Protein AF-A0A528IR39-F1 (afdb_monomer)

Foldseek 3Di:
DDKDKDKDWDWDDDPPDIDIDIQIEMDDPDCVCVVVDDDPDDPPDPPSHHDDDDDDDPPDDDDCPDDDDDDDDDDDDDDDDLVNVLVVCVVVVNDDPVPSPD

Solvent-accessible surface area (backbone atoms only — not comparable to full-atom values): 6999 Å² total; per-residue (Å²): 90,43,72,50,76,50,76,47,80,45,82,45,77,58,89,97,43,73,47,83,44,79,50,57,18,29,47,78,79,37,54,62,57,51,75,79,53,72,82,84,70,67,89,85,64,82,59,58,56,69,37,72,65,76,96,80,61,92,88,62,88,79,82,88,88,80,87,82,90,83,83,88,78,91,75,78,83,82,76,77,47,74,68,56,41,47,53,49,31,41,77,73,67,72,45,44,94,91,57,72,86,118

Structure (mmCIF, N/CA/C/O backbone):
data_AF-A0A528IR39-F1
#
_entry.id   AF-A0A528IR39-F1
#
loop_
_atom_site.group_PDB
_atom_site.id
_atom_site.type_symbol
_atom_site.label_atom_id
_atom_site.label_alt_id
_atom_site.label_comp_id
_atom_site.label_asym_id
_atom_site.label_entity_id
_atom_site.label_seq_id
_atom_site.pdbx_PDB_ins_code
_atom_site.Cartn_x
_atom_site.Cartn_y
_atom_site.Cartn_z
_atom_site.occupancy
_atom_site.B_iso_or_equiv
_atom_site.auth_seq_id
_atom_site.auth_comp_id
_atom_site.auth_asym_id
_atom_site.auth_atom_id
_atom_site.pdbx_PDB_model_num
ATOM 1 N N . ALA A 1 1 ? -5.665 5.166 -18.849 1.00 80.00 1 ALA A N 1
ATOM 2 C CA . ALA A 1 1 ? -6.492 4.497 -17.840 1.00 80.00 1 ALA A CA 1
ATOM 3 C C . ALA A 1 1 ? -6.841 5.523 -16.784 1.00 80.00 1 ALA A C 1
ATOM 5 O O . ALA A 1 1 ? -6.044 6.434 -16.577 1.00 80.00 1 ALA A O 1
ATOM 6 N N . GLU A 1 2 ? -7.999 5.398 -16.160 1.00 83.62 2 GLU A N 1
ATOM 7 C CA . GLU A 1 2 ? -8.456 6.273 -15.088 1.00 83.62 2 GLU A CA 1
ATOM 8 C C . GLU A 1 2 ? -8.734 5.402 -13.864 1.00 83.62 2 GLU A C 1
ATOM 10 O O . GLU A 1 2 ? -9.497 4.435 -13.943 1.00 83.62 2 GLU A O 1
ATOM 15 N N . ILE A 1 3 ? -8.055 5.703 -12.759 1.00 85.69 3 ILE A N 1
ATOM 16 C CA . ILE A 1 3 ? -8.116 4.931 -11.517 1.00 85.69 3 ILE A CA 1
ATOM 17 C C . ILE A 1 3 ? -8.564 5.878 -10.415 1.00 85.69 3 ILE A C 1
ATOM 19 O O . ILE A 1 3 ? -7.973 6.939 -10.219 1.00 85.69 3 ILE A O 1
ATOM 23 N N . GLU A 1 4 ? -9.597 5.479 -9.689 1.00 86.38 4 GLU A N 1
ATOM 24 C CA . GLU A 1 4 ? -10.043 6.163 -8.486 1.00 86.38 4 GLU A CA 1
ATOM 25 C C . GLU A 1 4 ? -9.444 5.466 -7.267 1.00 86.38 4 GLU A C 1
ATOM 27 O O . GLU A 1 4 ? -9.506 4.242 -7.157 1.00 86.38 4 GLU A O 1
ATOM 32 N N . ARG A 1 5 ? -8.856 6.242 -6.354 1.00 86.62 5 ARG A N 1
ATOM 33 C CA . ARG A 1 5 ? -8.313 5.744 -5.088 1.00 86.62 5 ARG A CA 1
ATOM 34 C C . ARG A 1 5 ? -9.125 6.302 -3.931 1.00 86.62 5 ARG A C 1
ATOM 36 O O . ARG A 1 5 ? -9.318 7.510 -3.830 1.00 86.62 5 ARG A O 1
ATOM 43 N N . THR A 1 6 ? -9.504 5.423 -3.017 1.00 87.62 6 THR A N 1
ATOM 44 C CA . THR A 1 6 ? -10.214 5.756 -1.785 1.00 87.62 6 THR A CA 1
ATOM 45 C C . THR A 1 6 ?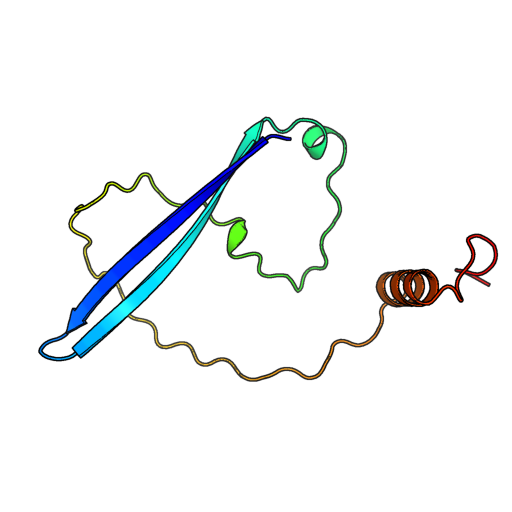 -9.324 5.407 -0.598 1.00 87.62 6 THR A C 1
ATOM 47 O O . THR A 1 6 ? -8.760 4.317 -0.531 1.00 87.62 6 THR A O 1
ATOM 50 N N . THR A 1 7 ? -9.167 6.345 0.333 1.00 89.19 7 THR A N 1
ATOM 51 C CA . THR A 1 7 ? -8.504 6.117 1.625 1.00 89.19 7 THR A CA 1
ATOM 52 C C . THR A 1 7 ? -9.529 6.333 2.722 1.00 89.19 7 THR A C 1
ATOM 54 O O . THR A 1 7 ? -10.254 7.325 2.695 1.00 89.19 7 THR A O 1
ATOM 57 N N . VAL A 1 8 ? -9.586 5.401 3.665 1.00 89.44 8 VAL A N 1
ATOM 58 C CA . VAL A 1 8 ? -10.480 5.442 4.817 1.00 89.44 8 VAL A CA 1
ATOM 59 C C . VAL A 1 8 ? -9.634 5.348 6.076 1.00 89.44 8 VAL A C 1
ATOM 61 O O . VAL A 1 8 ? -8.803 4.449 6.213 1.00 89.44 8 VAL A O 1
ATOM 64 N N . GLU A 1 9 ? -9.856 6.291 6.980 1.00 90.62 9 GLU A N 1
ATOM 65 C CA . GLU A 1 9 ? -9.262 6.337 8.312 1.00 90.62 9 GLU A CA 1
ATOM 66 C C . GLU A 1 9 ? -10.360 5.998 9.322 1.00 90.62 9 GLU A C 1
ATOM 68 O O . GLU A 1 9 ? -11.463 6.545 9.265 1.00 90.62 9 GLU A O 1
ATOM 73 N N . ILE A 1 10 ? -10.083 5.043 10.205 1.00 89.94 10 ILE A N 1
ATOM 74 C CA . ILE A 1 10 ? -11.039 4.516 11.178 1.00 89.94 10 ILE A CA 1
ATOM 75 C C . ILE A 1 10 ? -10.406 4.626 12.559 1.00 89.94 10 ILE A C 1
ATOM 77 O O . ILE A 1 10 ? -9.369 4.021 12.834 1.00 89.94 10 ILE A O 1
ATOM 81 N N . GLU A 1 11 ? -11.056 5.364 13.453 1.00 90.12 11 GLU A N 1
ATOM 82 C CA . GLU A 1 11 ? -10.662 5.422 14.857 1.00 90.12 11 GLU A CA 1
ATOM 83 C C . GLU A 1 11 ? -11.270 4.237 15.621 1.00 90.12 11 GLU A C 1
ATOM 85 O O . GLU A 1 11 ? -12.487 4.117 15.777 1.00 90.12 11 GLU A O 1
ATOM 90 N N . ALA A 1 12 ? -10.417 3.346 16.120 1.00 88.12 12 ALA A N 1
ATOM 91 C CA . ALA A 1 12 ? -10.811 2.213 16.942 1.00 88.12 12 ALA A CA 1
ATOM 92 C C . ALA A 1 12 ? -10.592 2.527 18.428 1.00 88.12 12 ALA A C 1
ATOM 94 O O . ALA A 1 12 ? -9.460 2.676 18.889 1.00 88.12 12 ALA A O 1
ATOM 95 N N . VAL A 1 13 ? -11.679 2.567 19.203 1.00 88.62 13 VAL A N 1
ATOM 96 C CA . VAL A 1 13 ? -11.639 2.837 20.649 1.00 88.62 13 VAL A CA 1
ATOM 97 C C . VAL A 1 13 ? -11.813 1.544 21.451 1.00 88.62 13 VAL A C 1
ATOM 99 O O . VAL A 1 13 ? -12.773 0.788 21.269 1.00 88.62 13 VAL A O 1
ATOM 102 N N . ASN A 1 14 ? -10.895 1.291 22.385 1.00 86.00 14 ASN A N 1
ATOM 103 C CA . ASN A 1 14 ? -10.967 0.201 23.356 1.00 86.00 14 ASN A CA 1
ATOM 104 C C . ASN A 1 14 ? -10.663 0.728 24.770 1.00 86.00 14 ASN A C 1
ATOM 106 O O . ASN A 1 14 ? -9.509 0.822 25.199 1.00 86.00 14 ASN A O 1
ATOM 110 N N . GLY A 1 15 ? -11.721 1.100 25.498 1.00 87.38 15 GLY A N 1
ATOM 111 C CA . GLY A 1 15 ? -11.609 1.707 26.825 1.00 87.38 15 GLY A CA 1
ATOM 112 C C . GLY A 1 15 ? -10.884 3.053 26.760 1.00 87.38 15 GLY A C 1
ATOM 113 O O . GLY A 1 15 ? -11.344 3.965 26.085 1.00 87.38 15 GLY A O 1
ATOM 114 N N . ALA A 1 16 ? -9.746 3.170 27.449 1.00 91.81 16 ALA A N 1
ATOM 115 C CA . ALA A 1 16 ? -8.900 4.370 27.428 1.00 91.81 16 ALA A CA 1
ATOM 116 C C . ALA A 1 16 ? -7.866 4.386 26.283 1.00 91.81 16 ALA A C 1
ATOM 118 O O . ALA A 1 16 ? -7.047 5.299 26.213 1.00 91.81 16 ALA A O 1
ATOM 119 N N . ARG A 1 17 ? -7.841 3.354 25.429 1.00 91.62 17 ARG A N 1
ATOM 120 C CA . ARG A 1 17 ? -6.894 3.238 24.314 1.00 91.62 17 ARG A CA 1
ATOM 121 C C . ARG A 1 17 ? -7.601 3.523 23.001 1.00 91.62 17 ARG A C 1
ATOM 123 O O . ARG A 1 17 ? -8.694 3.009 22.768 1.00 91.62 17 ARG A O 1
ATOM 130 N N . THR A 1 18 ? -6.939 4.279 22.141 1.00 91.19 18 THR A N 1
ATOM 131 C CA . THR A 1 18 ? -7.364 4.530 20.766 1.00 91.19 18 THR A CA 1
ATOM 132 C C . THR A 1 18 ? -6.292 4.018 19.811 1.00 91.19 18 THR A C 1
ATOM 134 O O . THR A 1 18 ? -5.102 4.014 20.136 1.00 91.19 18 THR A O 1
ATOM 137 N N . ALA A 1 19 ? -6.720 3.513 18.661 1.00 89.88 19 ALA A N 1
ATOM 138 C CA . ALA A 1 19 ? -5.853 3.096 17.573 1.00 89.88 19 ALA A CA 1
ATOM 139 C C . ALA A 1 19 ? -6.419 3.637 16.263 1.00 89.88 19 ALA A C 1
ATOM 141 O O . ALA A 1 19 ? -7.632 3.643 16.065 1.00 89.88 19 ALA A O 1
ATOM 142 N N . GLU A 1 20 ? -5.538 4.075 15.377 1.00 91.44 20 GLU A N 1
ATOM 143 C CA . GLU A 1 20 ? -5.908 4.522 14.043 1.00 91.44 20 GLU A CA 1
ATOM 144 C C . GLU A 1 20 ? -5.698 3.368 13.065 1.00 91.44 20 GLU A C 1
ATOM 146 O O . GLU A 1 20 ? -4.617 2.780 12.994 1.00 91.44 20 GLU A O 1
ATOM 151 N N . LEU A 1 21 ? -6.756 3.009 12.349 1.00 90.06 21 LEU A N 1
ATOM 152 C CA . LEU A 1 21 ? -6.730 1.996 11.308 1.00 90.06 21 LEU A CA 1
ATOM 153 C C . LEU A 1 21 ? -6.873 2.695 9.964 1.00 90.06 21 LEU A C 1
ATOM 155 O O . LEU A 1 21 ? -7.712 3.579 9.796 1.00 90.06 21 LEU A O 1
ATOM 159 N N . ARG A 1 22 ? -6.072 2.271 8.992 1.00 90.50 22 ARG A N 1
ATOM 160 C CA . ARG A 1 22 ? -6.096 2.818 7.640 1.00 90.50 22 ARG A CA 1
ATOM 161 C C . ARG A 1 22 ? -6.412 1.714 6.650 1.00 90.50 22 ARG A C 1
ATOM 163 O O . ARG A 1 22 ? -5.744 0.686 6.638 1.00 90.50 22 ARG A O 1
ATOM 170 N N . ALA A 1 23 ? -7.392 1.964 5.793 1.00 88.56 23 ALA A N 1
ATOM 171 C CA . ALA A 1 23 ? -7.705 1.123 4.651 1.00 88.56 23 ALA A CA 1
ATOM 172 C C . ALA A 1 23 ? -7.558 1.945 3.369 1.00 88.56 23 ALA A C 1
ATOM 174 O O . ALA A 1 23 ? -8.011 3.087 3.286 1.00 88.56 23 ALA A O 1
ATOM 175 N N . VAL A 1 24 ? -6.910 1.371 2.362 1.00 89.19 24 VAL A N 1
ATOM 176 C CA . VAL A 1 24 ? -6.765 1.979 1.039 1.00 89.19 24 VAL A CA 1
ATOM 177 C C . VAL A 1 24 ? -7.322 1.001 0.023 1.00 89.19 24 VAL A C 1
ATOM 179 O O . VAL A 1 24 ? -7.080 -0.197 0.119 1.00 89.19 24 VAL A O 1
ATOM 182 N N . GLY A 1 25 ? -8.069 1.516 -0.943 1.00 87.00 25 GLY A N 1
ATOM 183 C CA . GLY A 1 25 ? -8.503 0.736 -2.085 1.00 87.00 25 GLY A CA 1
ATOM 184 C C . GLY A 1 25 ? -8.529 1.558 -3.350 1.00 87.00 25 GLY A C 1
ATOM 185 O O . GLY A 1 25 ? -8.531 2.792 -3.315 1.00 87.00 25 GLY A O 1
ATOM 186 N N . SER A 1 26 ? -8.547 0.869 -4.481 1.00 85.75 26 SER A N 1
ATOM 187 C CA . SER A 1 26 ? -8.658 1.513 -5.780 1.00 85.75 26 SER A CA 1
ATOM 188 C C . SER A 1 26 ? -9.592 0.763 -6.718 1.00 85.75 26 SER A C 1
ATOM 190 O O . SER A 1 26 ? -9.823 -0.442 -6.593 1.00 85.75 26 SER A O 1
ATOM 192 N N . VAL A 1 27 ? -10.186 1.509 -7.645 1.00 85.44 27 VAL A N 1
ATOM 193 C CA . VAL A 1 27 ? -11.090 0.991 -8.669 1.00 85.44 27 VAL A CA 1
ATOM 194 C C . VAL A 1 27 ? -10.731 1.631 -10.003 1.00 85.44 27 VAL A C 1
ATOM 196 O O . VAL A 1 27 ? -10.648 2.853 -10.121 1.00 85.44 27 VAL A O 1
ATOM 199 N N . VAL A 1 28 ? -10.548 0.805 -11.033 1.00 83.81 28 VAL A N 1
ATOM 200 C CA . VAL A 1 28 ? -10.389 1.283 -12.410 1.00 83.81 28 VAL A CA 1
ATOM 201 C C . VAL A 1 28 ? -11.751 1.768 -12.912 1.00 83.81 28 VAL A C 1
ATOM 203 O O . VAL A 1 28 ? -12.702 0.991 -12.991 1.00 83.81 28 VAL A O 1
ATOM 206 N N . ARG A 1 29 ? -11.862 3.065 -13.212 1.00 84.62 29 ARG A N 1
ATOM 207 C CA . ARG A 1 29 ? -13.062 3.677 -13.809 1.00 84.62 29 ARG A CA 1
ATOM 208 C C . ARG A 1 29 ? -13.051 3.579 -15.327 1.00 84.62 29 ARG A C 1
ATOM 210 O O . ARG A 1 29 ? -14.107 3.455 -15.940 1.00 84.62 29 ARG A O 1
ATOM 217 N N . PHE A 1 30 ? -11.859 3.609 -15.916 1.00 85.06 30 PHE A N 1
ATOM 218 C CA . PHE A 1 30 ? -11.671 3.491 -17.352 1.00 85.06 30 PHE A CA 1
ATOM 219 C C . PHE A 1 30 ? -10.373 2.754 -17.674 1.00 85.06 30 PHE A C 1
ATOM 221 O O . PHE A 1 30 ? -9.281 3.222 -17.343 1.00 85.06 30 PHE A O 1
ATOM 228 N N . ASP A 1 31 ? -10.480 1.628 -18.374 1.00 78.94 31 ASP A N 1
ATOM 229 C CA . ASP A 1 31 ? -9.336 0.746 -18.623 1.00 78.94 31 ASP A CA 1
ATOM 230 C C . ASP A 1 31 ? -8.277 1.405 -19.525 1.00 78.94 31 ASP A C 1
ATOM 232 O O . ASP A 1 31 ? -7.076 1.292 -19.283 1.00 78.94 31 ASP A O 1
ATOM 236 N N . GLY A 1 32 ? -8.679 2.191 -20.531 1.00 86.56 32 GLY A N 1
ATOM 237 C CA . GLY A 1 32 ? -7.751 2.862 -21.450 1.00 86.56 32 GLY A CA 1
ATOM 238 C C . GLY A 1 32 ? -6.666 1.919 -21.994 1.00 86.56 32 GLY A C 1
ATOM 239 O O . GLY A 1 32 ? -6.975 0.863 -22.531 1.00 86.56 32 GLY A O 1
ATOM 240 N N . PHE A 1 33 ? -5.387 2.287 -21.839 1.00 80.25 33 PHE A N 1
ATOM 241 C CA . PHE A 1 33 ? -4.261 1.459 -22.295 1.00 80.25 33 PHE A CA 1
ATOM 242 C C . PHE A 1 33 ? -4.118 0.119 -21.548 1.00 80.25 33 PHE A C 1
ATOM 244 O O . PHE A 1 33 ? -3.541 -0.802 -22.120 1.00 80.25 33 PHE A O 1
ATOM 251 N N . ILE A 1 34 ? -4.666 -0.024 -20.330 1.00 79.50 34 ILE A N 1
ATOM 252 C CA . ILE A 1 34 ? -4.604 -1.282 -19.559 1.00 79.50 34 ILE A CA 1
ATOM 253 C C . ILE A 1 34 ? -5.323 -2.405 -20.317 1.00 79.50 34 ILE A C 1
ATOM 255 O O . ILE A 1 34 ? -4.866 -3.544 -20.308 1.00 79.50 34 ILE A O 1
ATOM 259 N N . ALA A 1 35 ? -6.388 -2.074 -21.061 1.00 76.12 35 ALA A N 1
ATOM 260 C CA . ALA A 1 35 ? -7.103 -3.031 -21.908 1.00 76.12 35 ALA A CA 1
ATOM 261 C C . ALA A 1 35 ? -6.246 -3.589 -23.060 1.00 76.12 35 ALA A C 1
ATOM 263 O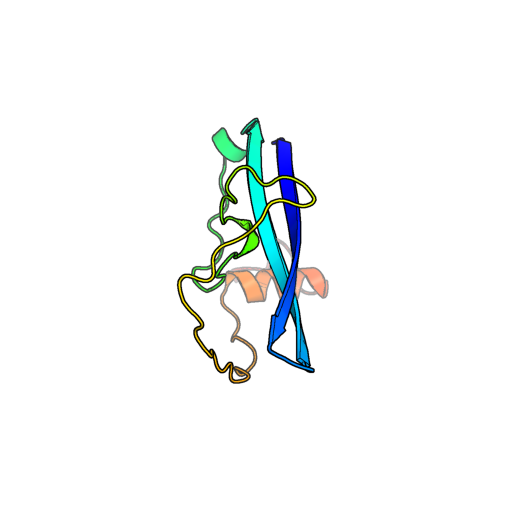 O . ALA A 1 35 ? -6.542 -4.661 -23.580 1.00 76.12 35 ALA A O 1
ATOM 264 N N . ALA A 1 36 ? -5.208 -2.861 -23.479 1.00 78.69 36 ALA A N 1
ATOM 265 C CA . ALA A 1 36 ? -4.324 -3.258 -24.571 1.00 78.69 36 ALA A CA 1
ATOM 266 C C . ALA A 1 36 ? -3.011 -3.884 -24.077 1.00 78.69 36 ALA A C 1
ATOM 268 O O . ALA A 1 36 ? -2.402 -4.669 -24.803 1.00 78.69 36 ALA A O 1
ATOM 269 N N . TYR A 1 37 ? -2.560 -3.534 -22.871 1.00 71.44 37 TYR A N 1
ATOM 270 C CA . TYR A 1 37 ? -1.304 -4.013 -22.309 1.00 71.44 37 TYR A CA 1
ATOM 271 C C . TYR A 1 37 ? -1.337 -3.926 -20.781 1.00 71.44 37 TYR A C 1
ATOM 273 O O . TYR A 1 37 ? -1.489 -2.845 -20.214 1.00 71.44 37 TYR A O 1
ATOM 281 N N . THR A 1 38 ? -1.180 -5.068 -20.117 1.00 67.44 38 THR A N 1
ATOM 282 C CA . THR A 1 38 ? -0.959 -5.146 -18.670 1.00 67.44 38 THR A CA 1
ATOM 283 C C . THR A 1 38 ? 0.450 -5.679 -18.456 1.00 67.44 38 THR A C 1
ATOM 285 O O . THR A 1 38 ? 0.764 -6.777 -18.912 1.00 67.44 38 THR A O 1
ATOM 288 N N . GLU A 1 39 ? 1.311 -4.904 -17.799 1.00 65.25 39 GLU A N 1
ATOM 289 C CA . GLU A 1 39 ? 2.611 -5.412 -17.360 1.00 65.25 39 GLU A CA 1
ATOM 290 C C . GLU A 1 39 ? 2.383 -6.473 -16.282 1.00 65.25 39 GLU A C 1
ATOM 292 O O . GLU A 1 39 ? 1.648 -6.238 -15.320 1.00 65.25 39 GLU A O 1
ATOM 297 N N . GLN A 1 40 ? 3.003 -7.645 -16.435 1.00 56.84 40 GLN A N 1
ATOM 298 C CA . GLN A 1 40 ? 3.105 -8.591 -15.330 1.00 56.84 40 GLN A CA 1
ATOM 299 C C . GLN A 1 40 ? 3.985 -7.941 -14.260 1.00 56.84 40 GLN A C 1
ATOM 301 O O . GLN A 1 40 ? 5.197 -7.830 -14.433 1.00 56.84 40 GLN A O 1
ATOM 306 N N . LYS A 1 41 ? 3.364 -7.461 -13.179 1.00 58.03 41 LYS A N 1
ATOM 307 C CA . LYS A 1 41 ? 4.090 -7.158 -11.946 1.00 58.03 41 LYS A CA 1
ATOM 308 C C . LYS A 1 41 ? 4.643 -8.462 -11.374 1.00 58.03 41 LYS A C 1
ATOM 310 O O . LYS A 1 41 ? 3.991 -9.501 -11.471 1.00 58.03 41 LYS A O 1
ATOM 315 N N . ASP A 1 42 ? 5.832 -8.380 -10.789 1.00 54.84 42 ASP A N 1
ATOM 316 C CA . ASP A 1 42 ? 6.455 -9.492 -10.076 1.00 54.84 42 ASP A CA 1
ATOM 317 C C . ASP A 1 42 ? 5.503 -10.029 -8.985 1.00 54.84 42 ASP A C 1
ATOM 319 O O . ASP A 1 42 ? 4.858 -9.249 -8.273 1.00 54.84 42 ASP A O 1
ATOM 323 N N . GLU A 1 43 ? 5.420 -11.362 -8.871 1.00 48.62 43 GLU A N 1
ATOM 324 C CA . GLU A 1 43 ? 4.464 -12.099 -8.018 1.00 48.62 43 GLU A CA 1
ATOM 325 C C . GLU A 1 43 ? 4.539 -11.732 -6.521 1.00 48.62 43 GLU A C 1
ATOM 327 O O . GLU A 1 43 ? 3.564 -11.934 -5.803 1.00 48.62 43 GLU A O 1
ATOM 332 N N . ASP A 1 44 ? 5.643 -11.132 -6.062 1.00 50.22 44 ASP A N 1
ATOM 333 C CA . ASP A 1 44 ? 5.879 -10.787 -4.649 1.00 50.22 44 ASP A CA 1
ATOM 334 C C . ASP A 1 44 ? 5.283 -9.434 -4.214 1.00 50.22 44 ASP A C 1
ATOM 336 O O . ASP A 1 44 ? 5.407 -9.031 -3.056 1.00 50.22 44 ASP A O 1
ATOM 340 N N . SER A 1 45 ? 4.631 -8.697 -5.118 1.00 50.56 45 SER A N 1
ATOM 341 C CA . SER A 1 45 ? 3.941 -7.456 -4.753 1.00 50.56 45 SER A CA 1
ATOM 342 C C . SER A 1 45 ? 2.493 -7.740 -4.356 1.00 50.56 45 SER A C 1
ATOM 344 O O . SER A 1 45 ? 1.579 -7.681 -5.177 1.00 50.56 45 SER A O 1
ATOM 346 N N . GLU A 1 46 ? 2.266 -8.036 -3.072 1.00 52.22 46 GLU A N 1
ATOM 347 C CA . GLU A 1 46 ? 0.932 -7.957 -2.466 1.00 52.22 46 GLU A CA 1
ATOM 348 C C . GLU A 1 46 ? 0.438 -6.499 -2.536 1.00 52.22 46 GLU A C 1
ATOM 350 O O . GLU 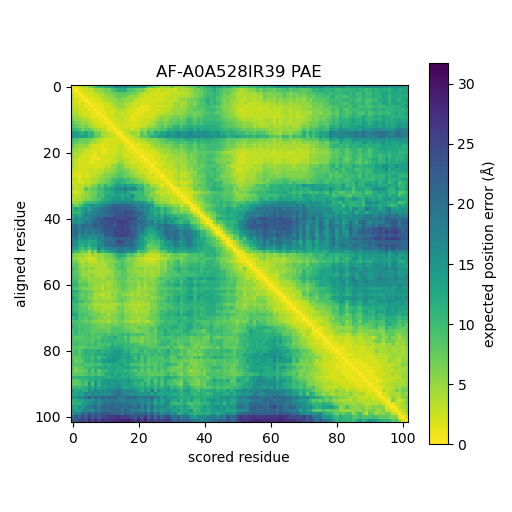A 1 46 ? 0.571 -5.718 -1.595 1.00 52.22 46 GLU A O 1
ATOM 355 N N . ASP A 1 47 ? -0.103 -6.093 -3.687 1.00 56.06 47 ASP A N 1
ATOM 356 C CA . ASP A 1 47 ? -0.671 -4.763 -3.888 1.00 56.06 47 ASP A CA 1
ATOM 357 C C . ASP A 1 47 ? -1.955 -4.640 -3.049 1.00 56.06 47 ASP A C 1
ATOM 359 O O . ASP A 1 47 ? -3.069 -4.878 -3.528 1.00 56.06 47 ASP A O 1
ATOM 363 N N . GLU A 1 48 ? -1.825 -4.204 -1.794 1.00 54.72 48 GLU A N 1
ATOM 364 C CA . GLU A 1 48 ? -2.973 -3.769 -0.988 1.00 54.72 48 GLU A CA 1
ATOM 365 C C . GLU A 1 48 ? -3.784 -2.679 -1.709 1.00 54.72 48 GLU A C 1
ATOM 367 O O . GLU A 1 48 ? -4.994 -2.578 -1.524 1.00 54.72 48 GLU A O 1
ATOM 372 N N . GLU A 1 49 ? -3.141 -1.919 -2.603 1.00 54.09 49 GLU A N 1
ATOM 373 C CA . GLU A 1 49 ? -3.771 -0.888 -3.427 1.00 54.09 49 GLU A CA 1
ATOM 374 C C . GLU A 1 49 ? -4.832 -1.424 -4.397 1.00 54.09 49 GLU A C 1
ATOM 376 O O . GLU A 1 49 ? -5.758 -0.683 -4.724 1.00 54.09 49 GLU A O 1
ATOM 381 N N . ASN A 1 50 ? -4.753 -2.685 -4.839 1.00 57.88 50 ASN A N 1
ATOM 382 C CA . ASN A 1 50 ? -5.730 -3.272 -5.767 1.00 57.88 50 ASN A CA 1
ATOM 383 C C . ASN A 1 50 ? -6.982 -3.826 -5.070 1.00 57.88 50 ASN A C 1
ATOM 385 O O . ASN A 1 50 ? -7.895 -4.337 -5.727 1.00 57.88 50 ASN A O 1
ATOM 389 N N . ARG A 1 51 ? -7.060 -3.733 -3.738 1.00 69.56 51 ARG A N 1
ATOM 390 C CA . ARG A 1 51 ? -8.252 -4.156 -3.005 1.00 69.56 51 ARG A CA 1
ATOM 391 C C . ARG A 1 51 ? -9.377 -3.154 -3.252 1.00 69.56 51 ARG A C 1
ATOM 393 O O . ARG A 1 51 ? -9.213 -1.946 -3.093 1.00 69.56 51 ARG A O 1
ATOM 400 N N . ARG A 1 52 ? -10.548 -3.657 -3.644 1.00 79.56 52 ARG A N 1
ATOM 401 C CA . ARG A 1 52 ? -11.754 -2.830 -3.738 1.00 79.56 52 ARG A CA 1
ATOM 402 C C . ARG A 1 52 ? -12.312 -2.625 -2.341 1.00 79.56 52 ARG A C 1
ATOM 404 O O . ARG A 1 52 ? -12.602 -3.599 -1.650 1.00 79.56 52 ARG A O 1
ATOM 411 N N . LEU A 1 53 ? -12.484 -1.367 -1.955 1.00 84.38 53 LEU A N 1
ATOM 412 C CA . LEU A 1 53 ? -13.247 -1.029 -0.763 1.00 84.38 53 LEU A CA 1
ATOM 413 C C . LEU A 1 53 ? -14.744 -0.987 -1.104 1.00 84.38 53 LEU A C 1
ATOM 415 O O . LEU A 1 53 ? -15.101 -0.605 -2.224 1.00 84.38 53 LEU A O 1
ATOM 419 N N . PRO A 1 54 ? -15.621 -1.386 -0.168 1.00 83.25 54 PRO A N 1
ATOM 420 C CA . PRO A 1 54 ? -17.051 -1.137 -0.297 1.00 83.25 54 PRO A CA 1
ATOM 421 C C . PRO A 1 54 ? -17.338 0.374 -0.283 1.00 83.25 54 PRO A C 1
ATOM 423 O O . PRO A 1 54 ? -16.474 1.187 0.051 1.00 83.25 54 PRO A O 1
ATOM 426 N N . GLU A 1 55 ? -18.561 0.761 -0.646 1.00 81.38 55 GLU A N 1
ATOM 427 C CA . GLU A 1 55 ? -19.017 2.138 -0.435 1.00 81.38 55 GLU A CA 1
ATOM 428 C C . GLU A 1 55 ? -19.042 2.420 1.075 1.00 81.38 55 GLU A C 1
ATOM 430 O O . GLU A 1 55 ? 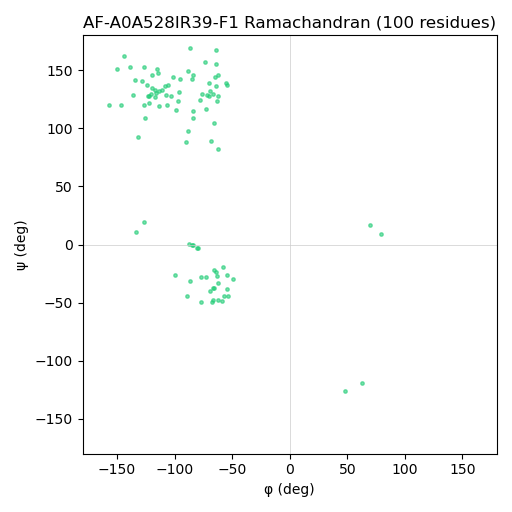-19.680 1.683 1.820 1.00 81.38 55 GLU A O 1
ATOM 435 N N . ILE A 1 56 ? -18.327 3.458 1.516 1.00 81.75 56 ILE A N 1
ATOM 436 C CA . ILE A 1 56 ? -18.214 3.859 2.925 1.00 81.75 56 ILE A CA 1
ATOM 437 C C . ILE A 1 56 ? -18.540 5.349 3.025 1.00 81.75 56 ILE A C 1
ATOM 439 O O . ILE A 1 56 ? -18.135 6.138 2.165 1.00 81.75 56 ILE A O 1
ATOM 443 N N . ARG A 1 57 ? -19.262 5.755 4.075 1.00 83.75 57 ARG A N 1
ATOM 444 C CA . ARG A 1 57 ? -19.622 7.160 4.325 1.00 83.75 57 ARG A CA 1
ATOM 445 C C . ARG A 1 57 ? -18.979 7.700 5.598 1.00 83.75 57 ARG A C 1
ATOM 447 O O . ARG A 1 57 ? -18.747 6.983 6.567 1.00 83.75 57 ARG A O 1
ATOM 454 N N . ALA A 1 58 ? -18.718 9.007 5.617 1.00 84.06 58 ALA A N 1
ATOM 455 C CA . ALA A 1 58 ? -18.192 9.671 6.804 1.00 84.06 58 ALA A CA 1
ATOM 456 C C . ALA A 1 58 ? -19.186 9.562 7.975 1.00 84.06 58 ALA A C 1
ATOM 458 O O . ALA A 1 58 ? -20.357 9.916 7.834 1.00 84.06 58 ALA A O 1
ATOM 459 N N . GLY A 1 59 ? -18.706 9.091 9.129 1.00 83.44 59 GLY A N 1
ATOM 460 C CA . GLY A 1 59 ? -19.520 8.908 10.337 1.00 83.44 59 GLY A CA 1
ATOM 461 C C . GLY A 1 59 ? -20.390 7.646 10.347 1.00 83.44 59 GLY A C 1
ATOM 462 O O . GLY A 1 59 ? -21.234 7.504 11.231 1.00 83.44 59 GLY A O 1
ATOM 463 N N . GLU A 1 60 ? -20.209 6.741 9.385 1.00 85.56 60 GLU A N 1
ATOM 464 C CA . GLU A 1 60 ? -20.857 5.432 9.387 1.00 85.56 60 GLU A CA 1
ATOM 465 C C . GLU A 1 60 ? -20.393 4.590 10.587 1.00 85.56 60 GLU A C 1
ATOM 467 O O . GLU A 1 60 ? -19.209 4.568 10.929 1.00 85.56 60 GLU A O 1
ATOM 472 N N . GLN A 1 61 ? -21.335 3.919 11.258 1.00 82.25 61 GLN A N 1
ATOM 473 C CA . GLN A 1 61 ? -20.990 2.979 12.324 1.00 82.25 61 GLN A CA 1
ATOM 474 C C . GLN A 1 61 ? -20.473 1.685 11.704 1.00 82.25 61 GLN A C 1
ATOM 476 O O . GLN A 1 61 ? -21.115 1.112 10.830 1.00 82.25 61 GLN A O 1
ATOM 481 N N . LEU A 1 62 ? -19.319 1.232 12.185 1.00 84.31 62 LEU A N 1
ATOM 482 C CA . LEU A 1 62 ? -18.668 0.011 11.734 1.00 84.31 62 LEU A CA 1
ATOM 483 C C . LEU A 1 62 ? -18.728 -1.038 12.842 1.00 84.31 62 LEU A C 1
ATOM 485 O O . LEU A 1 62 ? -18.379 -0.760 13.994 1.00 84.31 62 LEU A O 1
ATOM 489 N N . ASP A 1 63 ? -19.123 -2.252 12.473 1.00 84.94 63 ASP A N 1
ATOM 490 C CA . ASP A 1 63 ? -19.097 -3.397 13.372 1.00 84.94 63 ASP A CA 1
ATOM 491 C C . ASP A 1 63 ? -17.715 -4.060 13.376 1.00 84.94 63 ASP A C 1
ATOM 493 O O . ASP A 1 63 ? -17.021 -4.164 12.363 1.00 84.94 63 ASP A O 1
ATOM 497 N N . ARG A 1 64 ? -17.294 -4.517 14.557 1.00 84.19 64 ARG A N 1
ATOM 498 C CA . ARG A 1 64 ? -16.032 -5.242 14.743 1.00 84.19 64 ARG A CA 1
ATOM 499 C C . ARG A 1 64 ? -16.271 -6.734 14.535 1.00 84.19 64 ARG A C 1
ATOM 501 O O . ARG A 1 64 ? -16.686 -7.411 15.471 1.00 84.19 64 ARG A O 1
ATOM 508 N N . GLU A 1 65 ? -15.985 -7.241 13.339 1.00 87.06 65 GLU A N 1
ATOM 509 C CA . GLU A 1 65 ? -16.143 -8.673 13.033 1.00 87.06 65 GLU A CA 1
ATOM 510 C C . GLU A 1 65 ? -15.006 -9.533 13.605 1.00 87.06 65 GLU A C 1
ATOM 512 O O . GLU A 1 65 ? -15.253 -10.532 14.280 1.00 87.06 65 GLU A O 1
ATOM 517 N N . ALA A 1 66 ? -13.751 -9.142 13.363 1.00 86.25 66 ALA A N 1
ATOM 518 C CA . ALA A 1 66 ? -12.569 -9.864 13.826 1.00 86.25 66 ALA A CA 1
ATOM 519 C C . ALA A 1 66 ? -11.388 -8.912 14.063 1.00 86.25 66 ALA A C 1
ATOM 521 O O . ALA A 1 66 ? -11.262 -7.878 13.410 1.00 86.25 66 ALA A O 1
ATOM 522 N N . ILE A 1 67 ? -10.500 -9.279 14.990 1.00 85.31 67 ILE A N 1
ATOM 523 C CA . ILE A 1 67 ? -9.247 -8.564 15.257 1.00 85.31 67 ILE A CA 1
ATOM 524 C C . ILE A 1 67 ? -8.110 -9.575 15.142 1.00 85.31 67 ILE A C 1
ATOM 526 O O . ILE A 1 67 ? -7.954 -10.437 16.006 1.00 85.31 67 ILE A O 1
ATOM 530 N N . ASN A 1 68 ? -7.316 -9.455 14.078 1.00 87.62 68 ASN A N 1
ATOM 531 C CA . ASN A 1 68 ? -6.169 -10.318 13.818 1.00 87.62 68 ASN A CA 1
ATOM 532 C C . ASN A 1 68 ? -4.879 -9.542 14.086 1.00 87.62 68 ASN A C 1
ATOM 534 O O .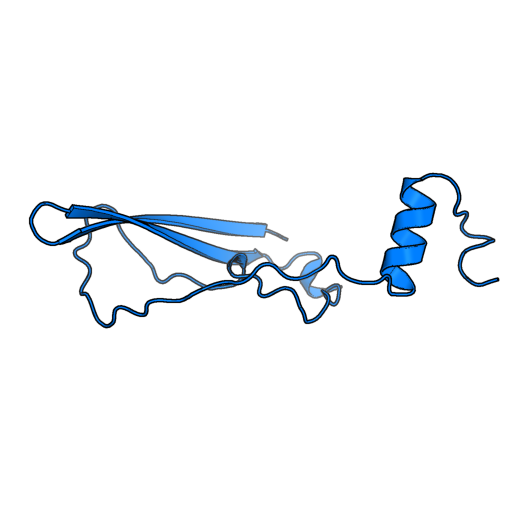 ASN A 1 68 ? -4.622 -8.523 13.451 1.00 87.62 68 ASN A O 1
ATOM 538 N N . ALA A 1 69 ? -4.063 -10.024 15.022 1.00 87.69 69 ALA A N 1
ATOM 539 C CA . ALA A 1 69 ? -2.736 -9.471 15.255 1.00 87.69 69 ALA A CA 1
ATOM 540 C C . ALA A 1 69 ? -1.751 -10.111 14.271 1.00 87.69 69 ALA A C 1
ATOM 542 O O . ALA A 1 69 ? -1.424 -11.291 14.400 1.00 87.69 69 ALA A O 1
ATOM 543 N N . THR A 1 70 ? -1.293 -9.342 13.287 1.00 87.06 70 THR A N 1
ATOM 544 C CA . THR A 1 70 ? -0.240 -9.765 12.363 1.00 87.06 70 THR A CA 1
ATOM 545 C C . THR A 1 70 ? 1.113 -9.262 12.851 1.00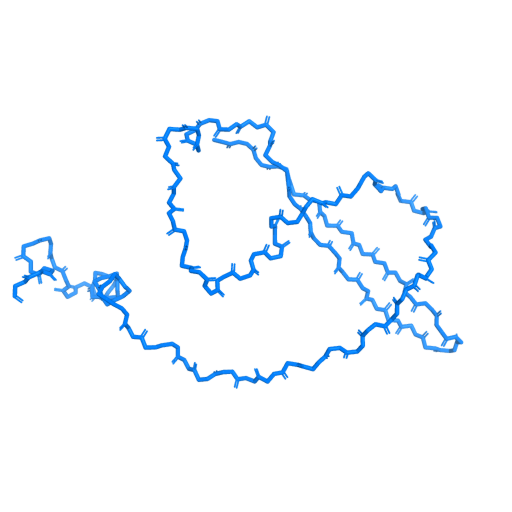 87.06 70 THR A C 1
ATOM 547 O O . THR A 1 70 ? 1.242 -8.163 13.393 1.00 87.06 70 THR A O 1
ATOM 550 N N . GLN A 1 71 ? 2.141 -10.088 12.683 1.00 89.75 71 GLN A N 1
ATOM 551 C CA . GLN A 1 71 ? 3.524 -9.714 12.945 1.00 89.75 71 GLN A CA 1
ATOM 552 C C . GLN A 1 71 ? 4.289 -9.795 11.632 1.00 89.75 71 GLN A C 1
ATOM 554 O O . GLN A 1 71 ? 4.291 -10.837 10.982 1.00 89.75 71 GLN A O 1
ATOM 559 N N . HIS A 1 72 ? 4.969 -8.712 11.274 1.00 86.56 72 HIS A N 1
ATOM 560 C CA . HIS A 1 72 ? 5.869 -8.689 10.128 1.00 86.56 72 HIS A CA 1
ATOM 561 C C . HIS A 1 72 ? 7.319 -8.806 10.603 1.00 86.56 72 HIS A C 1
ATOM 563 O O . HIS A 1 72 ? 7.684 -8.286 11.661 1.00 86.56 72 HIS A O 1
ATOM 569 N N . THR A 1 73 ? 8.140 -9.501 9.818 1.00 88.31 73 THR A N 1
ATOM 570 C CA . THR A 1 73 ? 9.595 -9.569 9.998 1.00 88.31 73 THR A CA 1
ATOM 571 C C . THR A 1 73 ? 10.255 -8.906 8.799 1.00 88.31 73 THR A C 1
ATOM 573 O O . THR A 1 73 ? 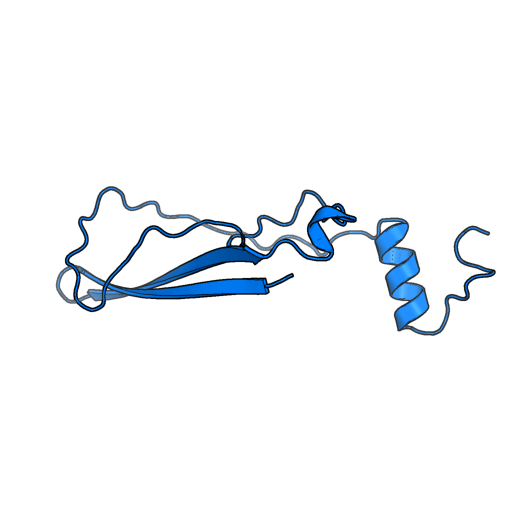9.724 -8.950 7.695 1.00 88.31 73 THR A O 1
ATOM 576 N N . THR A 1 74 ? 11.403 -8.269 9.010 1.00 91.12 74 THR A N 1
ATOM 577 C CA . THR A 1 74 ? 12.173 -7.688 7.911 1.00 91.12 74 THR A CA 1
ATOM 578 C C . THR A 1 74 ? 12.783 -8.787 7.057 1.00 91.12 74 THR A C 1
ATOM 580 O O . THR A 1 74 ? 13.510 -9.639 7.573 1.00 91.12 74 THR A O 1
ATOM 583 N N . GLU A 1 75 ? 12.550 -8.726 5.756 1.00 86.94 75 GLU A N 1
ATOM 584 C CA . GLU A 1 75 ? 13.212 -9.598 4.795 1.00 86.94 75 GLU A CA 1
ATOM 585 C C . GLU A 1 75 ? 14.533 -8.978 4.314 1.00 86.94 75 GLU A C 1
ATOM 587 O O . GLU A 1 75 ? 14.678 -7.748 4.290 1.00 86.94 75 GLU A O 1
ATOM 592 N N . PRO A 1 76 ? 15.541 -9.799 3.968 1.00 86.94 76 PRO A N 1
ATOM 593 C CA . PRO A 1 76 ? 16.742 -9.292 3.322 1.00 86.94 76 PRO A CA 1
ATOM 594 C C . PRO A 1 76 ? 16.398 -8.698 1.945 1.00 86.94 76 PRO A C 1
ATOM 596 O O . PRO A 1 76 ? 15.427 -9.123 1.321 1.00 86.94 76 PRO A O 1
ATOM 599 N N . PRO A 1 77 ? 17.209 -7.759 1.424 1.00 87.06 77 PRO A N 1
ATOM 600 C CA . PRO A 1 77 ? 16.972 -7.188 0.103 1.00 87.06 77 PRO A CA 1
ATOM 601 C C . PRO A 1 77 ? 16.880 -8.274 -0.983 1.00 87.06 77 PRO A C 1
ATOM 603 O O . PRO A 1 77 ? 17.698 -9.206 -0.970 1.00 87.06 77 PRO A O 1
ATOM 606 N N . PRO A 1 78 ? 15.936 -8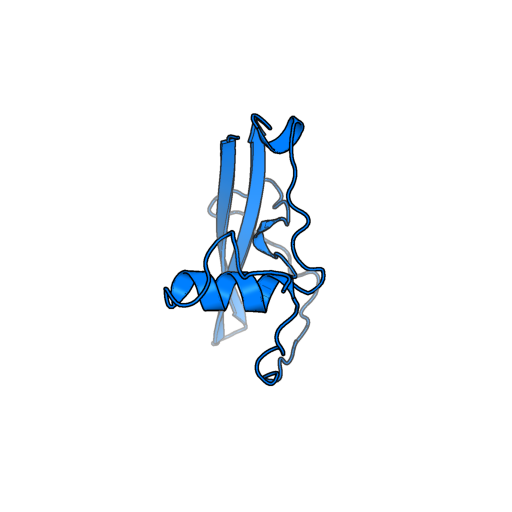.154 -1.934 1.00 86.94 78 PRO A N 1
ATOM 607 C CA . PRO A 1 78 ? 15.771 -9.139 -2.991 1.00 86.94 78 PRO A CA 1
ATOM 608 C C . PRO A 1 78 ? 17.029 -9.210 -3.857 1.00 86.94 78 PRO A C 1
ATOM 610 O O . PRO A 1 78 ? 17.722 -8.214 -4.089 1.00 86.94 78 PRO A O 1
ATOM 613 N N . ARG A 1 79 ? 17.340 -10.413 -4.343 1.00 91.12 79 ARG A N 1
ATOM 614 C CA . ARG A 1 79 ? 18.408 -10.593 -5.332 1.00 91.12 79 ARG A CA 1
ATOM 615 C C . ARG A 1 79 ? 17.944 -10.084 -6.692 1.00 91.12 79 ARG A C 1
ATOM 617 O O . ARG A 1 79 ? 16.752 -10.027 -6.976 1.00 91.12 79 ARG A O 1
ATOM 624 N N . TYR A 1 80 ? 18.904 -9.750 -7.547 1.00 86.38 80 TYR A N 1
ATOM 625 C CA . TYR A 1 80 ? 18.597 -9.337 -8.908 1.00 86.38 80 TYR A CA 1
ATOM 626 C C . TYR A 1 80 ? 18.071 -10.513 -9.743 1.00 86.38 80 TYR A C 1
ATOM 628 O O . TYR A 1 80 ? 18.683 -11.583 -9.772 1.00 86.38 80 TYR A O 1
ATOM 636 N N . SER A 1 81 ? 16.965 -10.280 -10.443 1.00 87.31 81 SER A N 1
ATOM 637 C CA . SER A 1 81 ? 16.563 -11.021 -11.635 1.00 87.31 81 SER A CA 1
ATOM 638 C C . SER A 1 81 ? 17.230 -10.377 -12.854 1.00 87.31 81 SER A C 1
ATOM 640 O O . SER A 1 81 ? 17.789 -9.284 -12.758 1.00 87.31 81 SER A O 1
ATOM 642 N N . GLU A 1 82 ? 17.176 -11.022 -14.017 1.00 85.06 82 GLU A N 1
ATOM 643 C CA . GLU A 1 82 ? 17.701 -10.428 -15.254 1.00 85.06 82 GLU A CA 1
ATOM 644 C C . GLU A 1 82 ? 17.034 -9.072 -15.552 1.00 85.06 82 GLU A C 1
ATOM 646 O O . GLU A 1 82 ? 17.718 -8.079 -15.800 1.00 85.06 82 GLU A O 1
ATOM 651 N N . ALA A 1 83 ? 15.708 -8.995 -15.395 1.00 85.38 83 ALA A N 1
ATOM 652 C CA . ALA A 1 83 ? 14.943 -7.765 -15.579 1.00 85.38 83 ALA A CA 1
ATOM 653 C C . ALA A 1 83 ? 15.355 -6.661 -14.589 1.00 85.38 83 ALA A C 1
ATOM 655 O O . ALA A 1 83 ? 15.610 -5.524 -14.999 1.00 85.38 83 ALA A O 1
ATOM 656 N N . SER A 1 84 ? 15.467 -6.974 -13.291 1.00 85.69 84 SER A N 1
ATOM 657 C CA . SER A 1 84 ? 15.835 -5.963 -12.291 1.00 85.69 84 SER A CA 1
ATOM 658 C C . SER A 1 84 ? 17.310 -5.564 -12.367 1.00 85.69 84 SER A C 1
ATOM 660 O O . SER A 1 84 ? 17.643 -4.412 -12.080 1.00 85.69 84 SER A O 1
ATOM 662 N N . LEU A 1 85 ? 18.191 -6.458 -12.828 1.00 86.31 85 LEU A N 1
ATOM 663 C CA . LEU A 1 85 ? 19.591 -6.147 -13.104 1.00 86.31 85 LEU A CA 1
ATOM 664 C C . LEU A 1 85 ? 19.734 -5.188 -14.287 1.00 86.31 85 LEU A C 1
ATOM 666 O O . LEU A 1 85 ? 20.426 -4.178 -14.167 1.00 86.31 85 LEU A O 1
ATOM 670 N N . ILE A 1 86 ? 19.071 -5.477 -15.411 1.00 87.31 86 ILE A N 1
ATOM 671 C CA . ILE A 1 86 ? 19.085 -4.625 -16.610 1.00 87.31 86 ILE A CA 1
ATOM 672 C C . ILE A 1 86 ? 18.566 -3.231 -16.264 1.00 87.31 86 ILE A C 1
ATOM 674 O O . ILE A 1 86 ? 19.254 -2.240 -16.527 1.00 87.31 86 ILE A O 1
ATOM 678 N N . LYS A 1 87 ? 17.416 -3.165 -15.580 1.00 85.88 87 LYS A N 1
ATOM 679 C CA . LYS A 1 87 ? 16.846 -1.911 -15.076 1.00 85.88 87 LYS A CA 1
ATOM 680 C C . LYS A 1 87 ? 17.860 -1.149 -14.226 1.00 85.88 87 LYS A C 1
ATOM 682 O O . LYS A 1 87 ? 18.047 0.053 -14.410 1.00 85.88 87 LYS A O 1
ATOM 687 N N . LYS A 1 88 ? 18.577 -1.845 -13.335 1.00 85.75 88 LYS A N 1
ATOM 688 C CA . LYS A 1 88 ? 19.562 -1.198 -12.467 1.00 85.75 88 LYS A CA 1
ATOM 689 C C . LYS A 1 88 ? 20.794 -0.691 -13.215 1.00 85.75 88 LYS A C 1
ATOM 691 O O . LYS A 1 88 ? 21.293 0.390 -12.907 1.00 85.75 88 LYS A O 1
ATOM 696 N N . LEU A 1 89 ? 21.294 -1.449 -14.187 1.00 87.94 89 LEU A N 1
ATOM 697 C CA . LEU A 1 89 ? 22.432 -1.050 -15.018 1.00 87.94 89 LEU A CA 1
ATOM 698 C C . LEU A 1 89 ? 22.098 0.163 -15.891 1.00 87.94 89 LEU A C 1
ATOM 700 O O . LEU A 1 89 ? 22.960 1.022 -16.087 1.00 87.94 89 LEU A O 1
ATOM 704 N N . GLU A 1 90 ? 20.871 0.246 -16.401 1.00 87.75 90 GLU A N 1
ATOM 705 C CA . GLU A 1 90 ? 20.376 1.399 -17.153 1.00 87.75 90 GLU A CA 1
ATOM 706 C C . GLU A 1 90 ? 20.243 2.649 -16.274 1.00 87.75 90 GLU A C 1
ATOM 708 O O . GLU A 1 90 ? 20.783 3.692 -16.640 1.00 87.75 90 GLU A O 1
ATOM 713 N N . GLU A 1 91 ? 19.629 2.541 -15.087 1.00 88.19 91 GLU A N 1
ATOM 714 C CA . GLU A 1 91 ? 19.543 3.642 -14.108 1.00 88.19 91 GLU A CA 1
ATOM 715 C C . GLU A 1 91 ? 20.921 4.220 -13.753 1.00 88.19 91 GLU A C 1
ATOM 717 O O . GLU A 1 91 ? 21.079 5.429 -13.590 1.00 88.19 91 GLU A O 1
ATOM 722 N N . LEU A 1 92 ? 21.934 3.355 -13.637 1.00 88.62 92 LEU A N 1
ATOM 723 C CA . LEU A 1 92 ? 23.315 3.745 -13.344 1.00 88.62 92 LEU A CA 1
ATOM 724 C C . LEU A 1 92 ? 24.073 4.269 -14.576 1.00 88.62 92 LEU A C 1
ATOM 726 O O . LEU A 1 92 ? 25.234 4.663 -14.461 1.00 88.62 92 LEU A O 1
ATOM 730 N N . GLY A 1 93 ? 23.458 4.260 -15.761 1.00 85.88 93 GLY A N 1
ATOM 731 C CA . GLY A 1 93 ? 24.077 4.705 -17.006 1.00 85.88 93 GLY A CA 1
ATOM 732 C C . GLY A 1 93 ? 25.190 3.784 -17.516 1.00 85.88 93 GLY A C 1
ATOM 733 O O . GLY A 1 93 ? 25.965 4.199 -18.382 1.00 85.88 93 GLY A O 1
ATOM 734 N N . ILE A 1 94 ? 25.272 2.549 -17.016 1.00 85.25 94 ILE A N 1
ATOM 735 C CA . ILE A 1 94 ? 26.241 1.523 -17.437 1.00 85.25 94 ILE A CA 1
ATOM 736 C C . ILE A 1 94 ? 25.664 0.701 -18.591 1.00 85.25 94 ILE A C 1
ATOM 738 O O . ILE A 1 94 ? 26.343 0.447 -19.583 1.00 85.25 94 ILE A O 1
ATOM 742 N N . GLY A 1 95 ? 24.395 0.317 -18.475 1.00 81.81 95 GLY A N 1
ATOM 743 C CA . GLY A 1 95 ? 23.689 -0.457 -19.482 1.00 81.81 95 GLY A CA 1
ATOM 744 C C . GLY A 1 95 ? 23.408 0.362 -20.741 1.00 81.81 95 GLY A C 1
ATOM 745 O O . GLY A 1 95 ? 23.079 1.551 -20.679 1.00 81.81 95 GLY A O 1
ATOM 746 N N . ARG A 1 96 ? 23.572 -0.261 -21.905 1.00 86.19 96 ARG A N 1
ATOM 747 C CA . ARG A 1 96 ? 23.122 0.260 -23.199 1.00 86.19 96 ARG A CA 1
ATOM 748 C C . ARG A 1 96 ? 22.256 -0.811 -23.867 1.00 86.19 96 ARG A C 1
ATOM 750 O O . ARG A 1 96 ? 22.530 -1.991 -23.656 1.00 86.19 96 ARG A O 1
ATOM 757 N N . PRO A 1 97 ? 21.304 -0.440 -24.744 1.00 80.50 97 PRO A N 1
ATOM 758 C CA . PRO A 1 97 ? 20.508 -1.400 -25.519 1.00 80.50 97 PRO A CA 1
ATOM 759 C C . PRO A 1 97 ? 21.327 -2.481 -26.231 1.00 80.50 97 PRO A C 1
ATOM 761 O O . PRO A 1 97 ? 20.870 -3.605 -26.389 1.00 80.50 97 PRO A O 1
ATOM 764 N N . SER A 1 98 ? 22.565 -2.167 -26.615 1.00 79.56 98 SER A N 1
ATOM 765 C CA . SER A 1 98 ? 23.485 -3.101 -27.263 1.00 79.56 98 SER A CA 1
ATOM 766 C C . SER A 1 98 ? 24.216 -4.063 -26.312 1.00 79.56 98 SER A C 1
ATOM 768 O O . SER A 1 98 ? 24.996 -4.876 -26.795 1.00 79.56 98 SER A O 1
ATOM 770 N N . THR A 1 99 ? 24.040 -3.961 -24.989 1.00 77.12 99 THR A N 1
ATOM 771 C CA . THR A 1 99 ? 24.853 -4.682 -23.986 1.00 77.12 99 THR A CA 1
ATOM 772 C C . THR A 1 99 ? 24.035 -5.352 -22.880 1.00 77.12 99 THR A C 1
ATOM 774 O O . THR A 1 99 ? 24.614 -5.759 -21.878 1.00 77.12 99 THR A O 1
ATOM 777 N N . TYR A 1 100 ? 22.707 -5.435 -23.003 1.00 70.81 100 TYR A N 1
ATOM 778 C CA . TYR A 1 100 ? 21.862 -6.008 -21.947 1.00 70.81 100 TYR A CA 1
ATOM 779 C C . TYR A 1 100 ? 21.891 -7.543 -21.887 1.00 70.81 100 TYR A C 1
ATOM 781 O O . TYR A 1 100 ? 21.708 -8.092 -20.809 1.00 70.81 100 TYR A O 1
ATOM 789 N N . THR A 1 101 ? 22.147 -8.219 -23.012 1.00 68.00 101 THR A N 1
ATOM 790 C CA . THR A 1 101 ? 22.043 -9.688 -23.153 1.00 68.00 101 THR A CA 1
ATOM 791 C C . THR A 1 101 ? 23.321 -10.341 -23.705 1.00 68.00 101 THR A C 1
ATOM 793 O O . THR A 1 101 ? 23.243 -11.410 -24.310 1.00 68.00 101 THR A O 1
ATOM 796 N N . ALA A 1 102 ? 24.468 -9.655 -23.617 1.00 57.09 102 ALA A N 1
ATOM 797 C CA . ALA A 1 102 ? 25.750 -10.133 -24.150 1.00 57.09 102 ALA A CA 1
ATOM 798 C C . ALA A 1 102 ? 26.450 -11.122 -23.208 1.00 57.09 102 ALA A C 1
ATOM 800 O O . ALA A 1 102 ? 26.332 -10.943 -21.975 1.00 57.09 102 ALA A O 1
#

Mean predicted aligned error: 9.78 Å

Nearest PDB structures (foldseek):
  6hix-assembly1_AJ  TM=5.584E-01  e=2.590E+00  Trypanosoma brucei brucei
  6ecy-assembly1_B  TM=5.802E-01  e=4.366E+00  Chromobacterium violaceum ATCC 12472
  6ecy-assembly1_A  TM=5.458E-01  e=4.975E+00  Chromobacterium violaceum ATCC 12472
  7rag-assembly1_A-2  TM=5.059E-01  e=6.052E+00  Clostridioides difficile

Radius of gyration: 20.63 Å; Cα contacts (8 Å, |Δi|>4): 78; chains: 1; bounding box: 47×22×55 Å

pLDDT: mean 81.19, std 11.14, range [48.62, 91.81]

Secondary st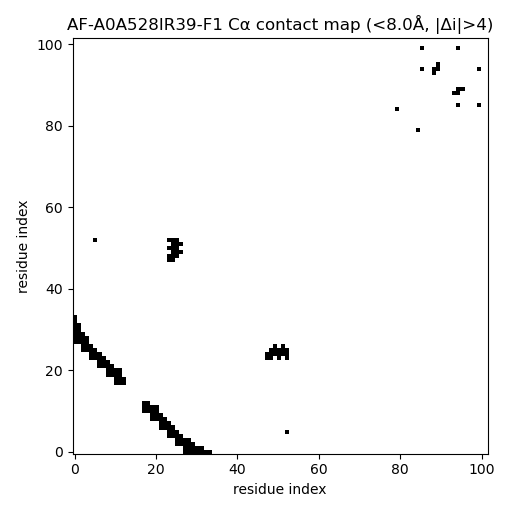ructure (DSSP, 8-state):
-EEEEEEEEEEEEETTEEEEEEEEEEEEEE-GGGGT------TT---GGGPPPPP--TT--------------PPPPPPPPHHHHHHHHHHTT---TTSS--

Sequence (102 aa):
AEIERTTVEIEAVNGARTAELRAVGSVVRFDGFIAAYTEQKDEDSEDEENRRLPEIRAGEQLDREAINATQHTTEPPPRYSEASLIKKLEELGIGRPSTYTA